Protein AF-A0A8J8DHJ8-F1 (afdb_monomer_lite)

Structure (mmCIF, N/CA/C/O backbone):
data_AF-A0A8J8DHJ8-F1
#
_entry.id   AF-A0A8J8DHJ8-F1
#
loop_
_atom_site.group_PDB
_atom_site.id
_atom_site.type_symbol
_atom_site.label_atom_id
_atom_site.label_alt_id
_atom_site.label_comp_id
_atom_site.label_asym_id
_atom_site.label_entity_id
_atom_site.label_seq_id
_atom_site.pdbx_PDB_ins_code
_atom_site.Cartn_x
_atom_site.Cartn_y
_atom_site.Cartn_z
_atom_site.occupancy
_atom_site.B_iso_or_equiv
_atom_site.auth_seq_id
_atom_site.auth_comp_id
_atom_site.auth_asym_id
_atom_site.auth_atom_id
_atom_site.pdbx_PDB_model_num
ATOM 1 N N . ILE A 1 1 ? 8.377 2.027 -14.775 1.00 94.62 1 ILE A N 1
ATOM 2 C CA . ILE A 1 1 ? 9.789 2.461 -14.879 1.00 94.62 1 ILE A CA 1
ATOM 3 C C . ILE A 1 1 ? 10.484 1.493 -15.809 1.00 94.62 1 ILE A C 1
ATOM 5 O O . ILE A 1 1 ? 10.409 0.288 -15.594 1.00 94.62 1 ILE A O 1
ATOM 9 N N . VAL A 1 2 ? 11.083 2.007 -16.871 1.00 97.31 2 VAL A N 1
ATOM 10 C CA . VAL A 1 2 ? 11.730 1.190 -17.898 1.00 97.31 2 VAL A CA 1
ATOM 11 C C . VAL A 1 2 ? 13.149 1.703 -18.062 1.00 97.31 2 VAL A C 1
ATOM 13 O O . VAL A 1 2 ? 13.342 2.915 -18.110 1.00 97.31 2 VAL A O 1
ATOM 16 N N . ALA A 1 3 ? 14.110 0.788 -18.130 1.00 96.75 3 ALA A N 1
ATOM 17 C CA . ALA A 1 3 ? 15.453 1.087 -18.602 1.00 96.75 3 ALA A CA 1
ATOM 18 C C . ALA A 1 3 ? 15.651 0.550 -20.011 1.00 96.75 3 ALA A C 1
ATOM 20 O O . ALA A 1 3 ? 14.989 -0.399 -20.437 1.00 96.75 3 ALA A O 1
ATOM 21 N N . GLU A 1 4 ? 16.583 1.177 -20.708 1.00 98.19 4 GLU A N 1
ATOM 22 C CA . GLU A 1 4 ? 16.939 0.877 -22.082 1.00 98.19 4 GLU A CA 1
ATOM 23 C C . GLU A 1 4 ? 18.456 0.755 -22.195 1.00 98.19 4 GLU A C 1
ATOM 25 O O . GLU A 1 4 ? 19.199 1.490 -21.543 1.00 98.19 4 GLU A O 1
ATOM 30 N N . THR A 1 5 ? 18.894 -0.209 -22.994 1.00 97.69 5 THR A N 1
ATOM 31 C CA . THR A 1 5 ? 20.281 -0.432 -23.398 1.00 97.69 5 THR A CA 1
ATOM 32 C C . THR A 1 5 ? 20.332 -0.568 -24.916 1.00 97.69 5 THR A C 1
ATOM 34 O O . THR A 1 5 ? 19.291 -0.689 -25.563 1.00 97.69 5 THR A O 1
ATOM 37 N N . ASP A 1 6 ? 21.536 -0.647 -25.482 1.00 96.38 6 ASP A N 1
ATOM 38 C CA . ASP A 1 6 ? 21.725 -0.838 -26.928 1.00 96.38 6 ASP A CA 1
ATOM 39 C C . ASP A 1 6 ? 21.122 -2.155 -27.459 1.00 96.38 6 ASP A C 1
ATOM 41 O O . ASP A 1 6 ? 20.867 -2.282 -28.654 1.00 96.38 6 ASP A O 1
ATOM 45 N N . LEU A 1 7 ? 20.876 -3.141 -26.584 1.00 98.25 7 LEU A N 1
ATOM 46 C CA . LEU A 1 7 ? 20.235 -4.409 -26.948 1.00 98.25 7 LEU A CA 1
ATOM 47 C C . LEU A 1 7 ? 18.700 -4.336 -26.886 1.00 98.25 7 LEU A C 1
ATOM 49 O O . LEU A 1 7 ? 18.025 -5.029 -27.646 1.00 98.25 7 LEU A O 1
ATOM 53 N N . GLY A 1 8 ? 18.131 -3.554 -25.963 1.00 97.94 8 GLY A N 1
ATOM 54 C CA . GLY A 1 8 ? 16.683 -3.494 -25.776 1.00 97.94 8 GLY A CA 1
ATOM 55 C C . GLY A 1 8 ? 16.232 -2.863 -24.460 1.00 97.94 8 GLY A C 1
ATOM 56 O O . GLY A 1 8 ? 16.975 -2.154 -23.785 1.00 97.94 8 GLY A O 1
ATOM 57 N N . ARG A 1 9 ? 14.972 -3.114 -24.086 1.00 98.50 9 ARG A N 1
ATOM 58 C CA . ARG A 1 9 ? 14.300 -2.470 -22.945 1.00 98.50 9 ARG A CA 1
ATOM 59 C C . ARG A 1 9 ? 13.884 -3.482 -21.885 1.00 98.50 9 ARG A C 1
ATOM 61 O O . ARG A 1 9 ? 13.476 -4.592 -22.211 1.00 98.50 9 ARG A O 1
ATOM 68 N N . SER A 1 10 ? 13.929 -3.072 -20.620 1.00 97.62 10 SER A N 1
ATOM 69 C CA . SER A 1 10 ? 13.510 -3.888 -19.477 1.00 97.62 10 SER A CA 1
ATOM 70 C C . SER A 1 10 ? 12.702 -3.082 -18.462 1.00 97.62 10 SER A C 1
ATOM 72 O O . SER A 1 10 ? 12.936 -1.889 -18.252 1.00 97.62 10 SER A O 1
ATOM 74 N N . VAL A 1 11 ? 11.740 -3.740 -17.814 1.00 97.88 11 VAL A N 1
ATOM 75 C CA . VAL A 1 11 ? 10.957 -3.153 -16.724 1.00 97.88 11 VAL A CA 1
ATOM 76 C C . VAL A 1 11 ? 11.800 -3.172 -15.453 1.00 97.88 11 VAL A C 1
ATOM 78 O O . VAL A 1 11 ? 12.160 -4.234 -14.960 1.00 97.88 11 VAL A O 1
ATOM 81 N N . LEU A 1 12 ? 12.086 -1.991 -14.903 1.00 97.75 12 LEU A N 1
ATOM 82 C CA . LEU A 1 12 ? 12.831 -1.856 -13.645 1.00 97.75 12 LEU A CA 1
ATOM 83 C C . LEU A 1 12 ? 11.935 -1.753 -12.413 1.00 97.75 12 LEU A C 1
ATOM 85 O O . LEU A 1 12 ? 12.387 -1.952 -11.292 1.00 97.75 12 LEU A O 1
ATOM 89 N N . GLY A 1 13 ? 10.675 -1.386 -12.603 1.00 98.06 13 GLY A N 1
ATOM 90 C CA . GLY A 1 13 ? 9.747 -1.196 -11.500 1.00 98.06 13 GLY A CA 1
ATOM 91 C C . GLY A 1 13 ? 8.468 -0.521 -11.951 1.00 98.06 13 GLY A C 1
ATOM 92 O O . GLY A 1 13 ? 8.332 -0.101 -13.106 1.00 98.06 13 GLY A O 1
ATOM 93 N N . VAL A 1 14 ? 7.528 -0.385 -11.027 1.00 97.69 14 VAL A N 1
ATOM 94 C CA . VAL A 1 14 ? 6.215 0.213 -11.272 1.00 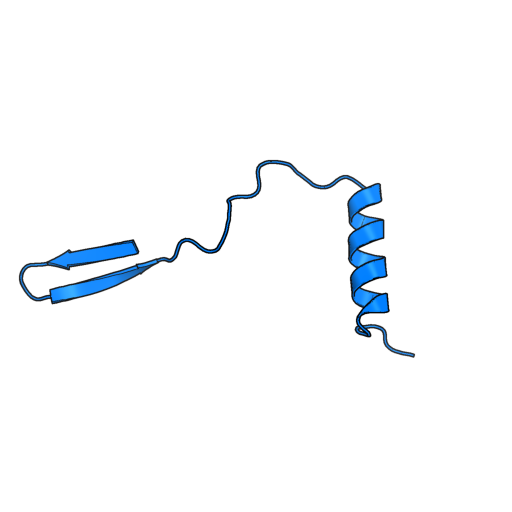97.69 14 VAL A CA 1
ATOM 95 C C . VAL A 1 14 ? 5.973 1.362 -10.305 1.00 97.69 14 VAL A C 1
ATOM 97 O O . VAL A 1 14 ? 6.556 1.414 -9.226 1.00 97.69 14 VAL A O 1
ATOM 100 N N . VAL A 1 15 ? 5.125 2.296 -10.722 1.00 97.62 15 VAL A N 1
ATOM 101 C CA . VAL A 1 15 ? 4.540 3.289 -9.823 1.00 97.62 15 VAL A CA 1
ATOM 102 C C . VAL A 1 15 ? 3.103 2.838 -9.606 1.00 97.62 15 VAL A C 1
ATOM 104 O O . VAL A 1 15 ? 2.282 2.982 -10.509 1.00 97.62 15 VAL A O 1
ATOM 107 N N . ASP A 1 16 ? 2.843 2.220 -8.455 1.00 97.62 16 ASP A N 1
ATOM 108 C CA . ASP A 1 16 ? 1.516 1.736 -8.074 1.00 97.62 16 ASP A CA 1
ATOM 109 C C . ASP A 1 16 ? 0.856 2.735 -7.119 1.00 97.62 16 ASP A C 1
ATOM 111 O O . ASP A 1 16 ? 1.211 2.846 -5.944 1.00 97.62 16 ASP A O 1
ATOM 115 N N . GLY A 1 17 ? -0.065 3.525 -7.665 1.00 97.25 17 GLY A N 1
ATOM 116 C CA . GLY A 1 17 ? -0.762 4.559 -6.916 1.00 97.25 17 GLY A CA 1
ATOM 117 C C . GLY A 1 17 ? 0.154 5.671 -6.390 1.00 97.25 17 GLY A C 1
ATOM 118 O O . GLY A 1 17 ? 1.216 5.976 -6.935 1.00 97.25 17 GLY A O 1
ATOM 119 N N . LYS A 1 18 ? -0.319 6.351 -5.341 1.00 98.19 18 LYS A N 1
ATOM 120 C CA . LYS A 1 18 ? 0.402 7.445 -4.677 1.00 98.19 18 LYS A CA 1
ATOM 121 C C . LYS A 1 18 ? 1.222 6.901 -3.510 1.00 98.19 18 LYS A C 1
ATOM 123 O O . LYS A 1 18 ? 0.754 6.032 -2.782 1.00 98.19 18 LYS A O 1
ATOM 128 N N . A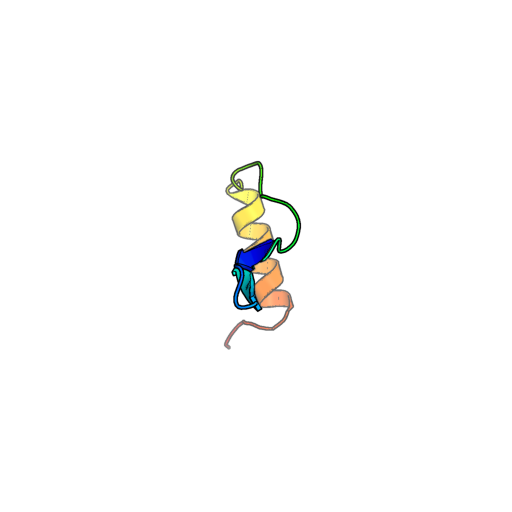LA A 1 19 ? 2.391 7.491 -3.268 1.00 98.12 19 ALA A N 1
ATOM 129 C CA . ALA A 1 19 ? 3.157 7.220 -2.056 1.00 98.12 19 ALA A CA 1
ATOM 130 C C . ALA A 1 19 ? 2.382 7.677 -0.805 1.00 98.12 19 ALA A C 1
ATOM 132 O O . ALA A 1 19 ? 1.852 8.793 -0.766 1.00 98.12 19 ALA A O 1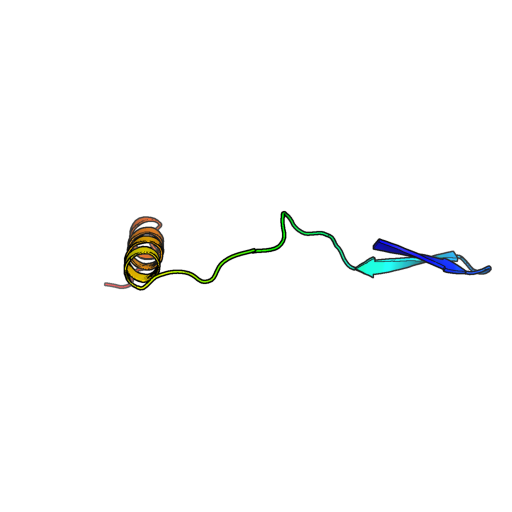
ATOM 133 N N . ALA A 1 20 ? 2.337 6.825 0.223 1.00 97.62 20 ALA A N 1
ATOM 134 C CA . ALA A 1 20 ? 1.799 7.196 1.528 1.00 97.62 20 ALA A CA 1
ATOM 135 C C . ALA A 1 20 ? 2.659 8.305 2.157 1.00 97.62 20 ALA A C 1
ATOM 137 O O . ALA A 1 20 ? 3.886 8.253 2.107 1.00 97.62 20 ALA A O 1
ATOM 138 N N . ASN A 1 21 ? 2.014 9.315 2.746 1.00 98.19 21 ASN A N 1
ATOM 139 C CA . ASN A 1 21 ? 2.686 10.503 3.291 1.00 98.19 21 ASN A CA 1
ATOM 140 C C . ASN A 1 21 ? 2.433 10.733 4.791 1.00 98.19 21 ASN A C 1
ATOM 142 O O . ASN A 1 21 ? 2.890 11.733 5.343 1.00 98.19 21 ASN A O 1
ATOM 146 N N . LYS A 1 22 ? 1.707 9.824 5.448 1.00 98.38 22 LYS A N 1
ATOM 147 C CA . LYS A 1 22 ? 1.403 9.847 6.882 1.00 98.38 22 LYS A CA 1
ATOM 148 C C . LYS A 1 22 ? 1.347 8.424 7.428 1.00 98.38 22 LYS A C 1
ATOM 150 O O . LYS A 1 22 ? 1.092 7.482 6.681 1.00 98.38 22 LYS A O 1
ATOM 155 N N . ILE A 1 23 ? 1.564 8.304 8.733 1.00 98.44 23 ILE A N 1
ATOM 156 C CA . ILE A 1 23 ? 1.371 7.066 9.492 1.00 98.44 23 ILE A CA 1
ATOM 157 C C . ILE A 1 23 ? -0.065 7.057 10.030 1.00 98.44 23 ILE A C 1
ATOM 159 O O . ILE A 1 23 ? -0.573 8.106 10.428 1.00 98.44 23 ILE A O 1
ATOM 163 N N . GLU A 1 24 ? -0.712 5.892 10.021 1.00 98.38 24 GLU A N 1
ATOM 164 C CA . GLU A 1 24 ? -2.073 5.729 10.547 1.00 98.38 24 GLU A CA 1
ATOM 165 C C . GLU A 1 24 ? -2.147 5.913 12.075 1.00 98.38 24 GLU A C 1
ATOM 167 O O . GLU A 1 24 ? -1.218 5.553 12.805 1.00 98.38 24 GLU A O 1
A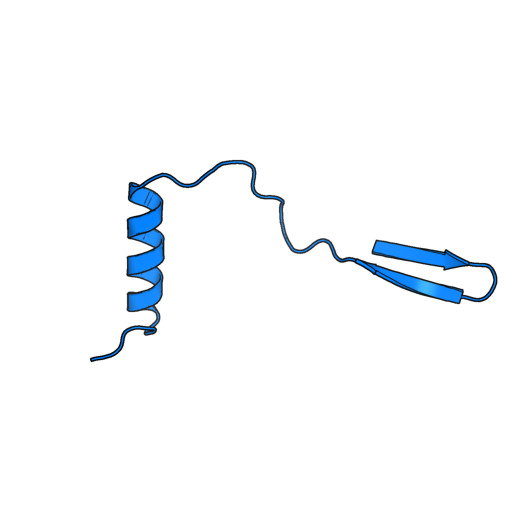TOM 172 N N . THR A 1 25 ? -3.268 6.452 12.560 1.00 98.81 25 THR A N 1
ATOM 173 C CA . THR A 1 25 ? -3.584 6.554 13.995 1.00 98.81 25 THR A CA 1
ATOM 174 C C . THR A 1 25 ? -4.167 5.245 14.541 1.00 98.81 25 THR A C 1
ATOM 176 O O . THR A 1 25 ? -4.533 4.346 13.785 1.00 98.81 25 THR A O 1
ATOM 179 N N . GLU A 1 26 ? -4.301 5.124 15.867 1.00 98.69 26 GLU A N 1
ATOM 180 C CA . GLU A 1 26 ? -4.988 3.970 16.472 1.00 98.69 26 GLU A CA 1
ATOM 181 C C . GLU A 1 26 ? -6.465 3.871 16.060 1.00 98.69 26 GLU A C 1
ATOM 183 O O . GLU A 1 26 ? -6.981 2.769 15.887 1.00 98.69 26 GLU A O 1
ATOM 188 N N . GLU A 1 27 ? -7.129 5.005 15.831 1.00 98.62 27 GLU A N 1
ATOM 189 C CA . GLU A 1 27 ? -8.513 5.033 15.347 1.00 98.62 27 GLU A CA 1
ATOM 190 C C . GLU A 1 27 ? -8.615 4.500 13.911 1.00 98.62 27 GLU A C 1
ATOM 192 O O . GLU A 1 27 ? -9.401 3.599 13.636 1.00 98.62 27 GLU A O 1
ATOM 197 N N . GLN A 1 28 ? -7.706 4.913 13.026 1.00 98.69 28 GLN A N 1
ATOM 198 C CA . GLN A 1 28 ? -7.644 4.403 11.650 1.00 98.69 28 GLN A CA 1
ATOM 199 C C . GLN A 1 28 ? -7.284 2.910 11.583 1.00 98.69 28 GLN A C 1
ATOM 201 O O . GLN A 1 28 ? -7.756 2.187 10.700 1.00 98.69 28 GLN A O 1
ATOM 206 N N . LYS A 1 29 ? -6.499 2.410 12.547 1.00 98.69 29 LYS A N 1
ATOM 207 C CA . LYS A 1 29 ? -6.261 0.967 12.694 1.00 98.69 29 LYS A CA 1
ATOM 208 C C . LYS A 1 29 ? -7.545 0.214 13.028 1.00 98.69 29 LYS A C 1
ATOM 210 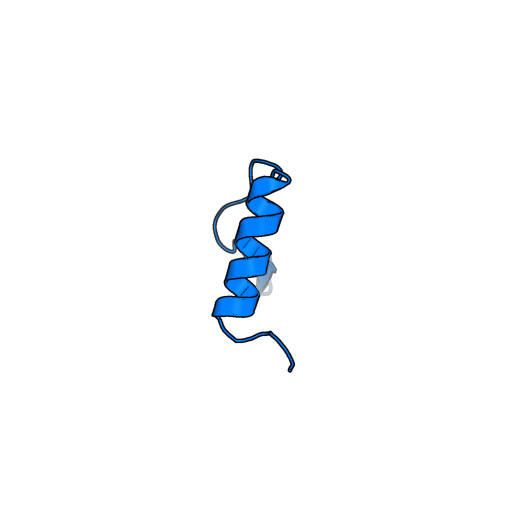O O . LYS A 1 29 ? -7.715 -0.904 12.539 1.00 98.69 29 LYS A O 1
ATOM 215 N N . ALA A 1 30 ? -8.414 0.777 13.869 1.00 98.50 30 ALA A N 1
ATOM 216 C CA . ALA A 1 30 ? -9.715 0.185 14.166 1.00 98.50 30 ALA A CA 1
ATOM 217 C C . ALA A 1 30 ? -10.608 0.193 12.914 1.00 98.50 30 ALA A C 1
ATOM 219 O O . ALA A 1 30 ? -11.094 -0.868 12.522 1.00 98.50 30 ALA A O 1
ATOM 220 N N . GLU A 1 31 ? -10.693 1.330 12.215 1.00 98.69 31 GLU A N 1
ATOM 221 C CA . GLU A 1 31 ? -11.472 1.490 10.977 1.00 98.69 31 GLU A CA 1
ATOM 222 C C . GLU A 1 31 ? -11.109 0.444 9.913 1.00 98.69 31 GLU A C 1
ATOM 224 O O . GLU A 1 31 ? -11.980 -0.246 9.380 1.00 98.69 31 GLU A O 1
ATOM 229 N N . ARG A 1 32 ? -9.814 0.274 9.600 1.00 98.50 32 ARG A N 1
ATOM 230 C CA . ARG A 1 32 ? -9.412 -0.677 8.550 1.00 98.50 32 ARG A CA 1
ATOM 231 C C . ARG A 1 32 ? -9.633 -2.135 8.947 1.00 98.50 32 ARG A C 1
ATOM 233 O O . ARG A 1 32 ? -9.825 -2.967 8.067 1.00 98.50 32 ARG A O 1
ATOM 240 N N . ARG A 1 33 ? -9.580 -2.468 10.242 1.00 98.44 33 ARG A N 1
ATOM 241 C CA . ARG A 1 33 ? -9.850 -3.833 10.728 1.00 98.44 33 ARG A CA 1
ATOM 242 C C . ARG A 1 33 ? -11.339 -4.147 10.641 1.00 98.44 33 ARG A C 1
ATOM 244 O O . ARG A 1 33 ? -11.691 -5.185 10.092 1.00 98.44 33 ARG A O 1
ATOM 251 N N . GLU A 1 34 ? -12.190 -3.222 11.078 1.00 98.50 34 GLU A N 1
ATOM 252 C CA . GLU A 1 34 ? -13.643 -3.347 10.934 1.00 98.50 34 GLU A CA 1
ATOM 253 C C . GLU A 1 34 ? -14.043 -3.477 9.459 1.00 98.50 34 GLU A C 1
ATOM 255 O O . GLU A 1 34 ? -14.852 -4.332 9.102 1.00 98.50 34 GLU A O 1
ATOM 260 N N . LEU A 1 35 ? -13.423 -2.691 8.572 1.00 98.62 35 LEU A N 1
ATOM 261 C CA . LEU A 1 35 ? -13.657 -2.792 7.134 1.00 98.62 35 LEU A CA 1
ATOM 262 C C . LEU A 1 35 ? -13.309 -4.184 6.584 1.00 98.62 35 LEU A C 1
ATOM 264 O O . LEU A 1 35 ? -14.071 -4.727 5.788 1.00 98.62 35 LEU A O 1
ATOM 268 N N . VAL A 1 36 ? -12.181 -4.770 6.994 1.00 98.56 36 VAL A N 1
ATOM 269 C CA . VAL A 1 36 ? -11.762 -6.113 6.554 1.00 98.56 36 VAL A CA 1
ATOM 270 C C . VAL A 1 36 ? -12.769 -7.177 7.000 1.00 98.56 36 VAL A C 1
ATOM 272 O O . VAL A 1 36 ? -13.168 -8.010 6.184 1.00 98.56 36 VAL A O 1
ATOM 275 N N . GLU A 1 37 ? -13.249 -7.109 8.245 1.00 98.12 37 GLU A N 1
ATOM 276 C CA . GLU A 1 37 ? -14.315 -7.995 8.729 1.00 98.12 37 GLU A CA 1
ATOM 277 C C . GLU A 1 37 ? -15.618 -7.790 7.944 1.00 98.12 37 GLU A C 1
ATOM 279 O O . GLU A 1 37 ? -16.232 -8.762 7.510 1.00 98.12 37 GLU A O 1
ATOM 284 N N . LYS A 1 38 ? -16.002 -6.535 7.674 1.00 97.88 38 LYS A N 1
ATOM 285 C CA . LYS A 1 38 ? -17.194 -6.181 6.887 1.00 97.88 38 LYS A CA 1
ATOM 286 C C . LYS A 1 38 ? -17.136 -6.685 5.443 1.00 97.88 38 LYS A C 1
ATOM 288 O O . LYS A 1 38 ? -18.175 -7.000 4.869 1.00 97.88 38 LYS A O 1
ATOM 293 N N . ILE A 1 39 ? -15.945 -6.759 4.848 1.00 98.31 39 ILE A N 1
ATOM 294 C CA . ILE A 1 39 ? -15.741 -7.341 3.511 1.00 98.31 39 ILE A CA 1
ATOM 295 C C . ILE A 1 39 ? -15.896 -8.876 3.541 1.00 98.31 39 ILE A C 1
ATOM 297 O O . ILE A 1 39 ? -16.080 -9.492 2.493 1.00 98.31 39 ILE A O 1
ATOM 301 N N . GLY A 1 40 ? -15.891 -9.493 4.725 1.00 97.44 40 GLY A N 1
ATOM 302 C CA . GLY A 1 40 ? -16.113 -10.926 4.913 1.00 97.44 40 GLY A CA 1
ATOM 303 C C . GLY A 1 40 ? -14.851 -11.709 5.263 1.00 97.44 40 GLY A C 1
ATOM 304 O O . GLY A 1 40 ? -14.890 -12.934 5.297 1.00 97.44 40 GLY A O 1
ATOM 305 N N . TYR A 1 41 ? -13.732 -11.042 5.561 1.00 97.81 41 TYR A N 1
ATOM 306 C CA . TYR A 1 41 ? -12.507 -11.702 6.029 1.00 97.81 41 TYR A CA 1
ATOM 307 C C . TYR A 1 41 ? -12.533 -11.944 7.544 1.00 97.81 41 TYR A C 1
ATOM 309 O O . TYR A 1 41 ? -11.554 -11.696 8.248 1.00 97.81 41 TYR A O 1
ATOM 317 N N . LYS A 1 42 ? -13.673 -12.419 8.046 1.00 95.44 42 LYS A N 1
ATOM 318 C CA . LYS A 1 42 ? -13.861 -12.846 9.428 1.00 95.44 42 LYS A CA 1
ATOM 319 C C . LYS A 1 42 ? -14.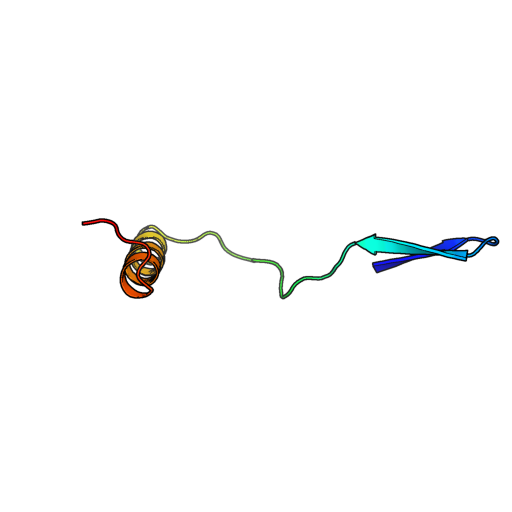287 -14.308 9.423 1.00 95.44 42 LYS A C 1
ATOM 321 O O . LYS A 1 42 ? -15.125 -14.700 8.619 1.00 95.44 42 LYS A O 1
ATOM 326 N N . ILE A 1 43 ? -13.679 -15.097 10.298 1.00 94.75 43 ILE A N 1
ATOM 327 C CA . ILE A 1 43 ? -14.067 -16.488 10.541 1.00 94.75 43 ILE A CA 1
ATOM 328 C C . ILE A 1 43 ? -15.047 -16.543 11.715 1.00 94.75 43 ILE A C 1
ATOM 330 O O . ILE A 1 43 ? -14.952 -15.710 12.623 1.00 94.75 43 ILE A O 1
ATOM 334 N N . ASP A 1 44 ? -15.974 -17.497 11.659 1.00 86.81 44 ASP A N 1
ATOM 335 C CA . ASP A 1 44 ? -16.940 -17.768 12.731 1.00 86.81 44 ASP A CA 1
ATOM 336 C C . ASP A 1 44 ? -16.288 -18.447 13.946 1.00 86.81 44 ASP A C 1
ATOM 338 O O . ASP A 1 44 ? -15.379 -19.293 13.748 1.00 86.81 44 ASP A O 1
#

Foldseek 3Di:
DWDADPVGIDDPDDDDDDDDDDDDDPVVVVVVVVVCVVVPVDDD

pLDDT: mean 97.6, std 1.9, range [86.81, 98.81]

Radius of gyration: 19.29 Å; chains: 1; bounding box: 39×28×43 Å

Secondary structure (DSSP, 8-state):
-EEEETTEEEE-----SPPP-SPPPHHHHHHHHHHHHHHT----

Sequence (44 aa):
IVAETDLGRSVLGVVDGKAANKIETEEQKAERRELVEKIGYKID